Protein AF-A0A817C777-F1 (afdb_monomer_lite)

Radius of gyration: 18.27 Å; chains: 1; bounding box: 46×27×47 Å

Foldseek 3Di:
DDWFAALVCQLVVQLCQLVDCVNPVDDNVVSNVVSVVCSVVVSVVCVVVPGIDCVLVVVVVVVVVVVVVCCVVPVVDPPPPPPVVVNVVVVPDPDDD

Sequence (97 aa):
MGGPETTDEVFDFLNHFFSDKDIMPLQSQKSFYYSSSYSNYTRTIYKNCGGGSPIKMGTEKQGQGMIEILDQISPSTDMELFIPDILIMRKSLPGFL

Structure (mmCIF, N/CA/C/O backbone):
data_AF-A0A817C777-F1
#
_entry.id   AF-A0A817C777-F1
#
loop_
_atom_site.group_PDB
_atom_site.id
_atom_site.type_symbol
_atom_site.label_atom_id
_atom_site.label_alt_id
_atom_site.label_comp_id
_atom_site.label_asym_id
_atom_site.label_entity_id
_atom_site.label_seq_id
_atom_site.pdbx_PDB_ins_code
_atom_site.Cartn_x
_atom_site.Cartn_y
_atom_site.Cartn_z
_atom_site.occupancy
_atom_site.B_iso_or_equiv
_atom_site.auth_seq_id
_atom_site.auth_comp_id
_atom_site.auth_asym_id
_atom_site.auth_atom_id
_atom_site.pdbx_PDB_model_num
ATOM 1 N N . MET A 1 1 ? -2.477 7.574 2.272 1.00 90.62 1 MET A N 1
ATOM 2 C CA . MET A 1 1 ? -1.446 6.977 1.395 1.00 90.62 1 MET A CA 1
ATOM 3 C C . MET A 1 1 ? -1.537 5.463 1.345 1.00 90.62 1 MET A C 1
ATOM 5 O O . MET A 1 1 ? -1.606 4.937 0.246 1.00 90.62 1 MET A O 1
ATOM 9 N N . GLY A 1 2 ? -1.574 4.770 2.493 1.00 94.38 2 GLY A N 1
ATOM 10 C CA . GLY A 1 2 ? -1.614 3.304 2.512 1.00 94.38 2 GLY A CA 1
ATOM 11 C C . GLY A 1 2 ? -0.291 2.695 2.046 1.00 94.38 2 GLY A C 1
ATOM 12 O O . GLY A 1 2 ? 0.761 3.326 2.150 1.00 94.38 2 GLY A O 1
ATOM 13 N N . GLY A 1 3 ? -0.345 1.464 1.555 1.00 96.19 3 GLY A N 1
ATOM 14 C CA . GLY A 1 3 ? 0.784 0.777 0.942 1.00 96.19 3 GLY A CA 1
ATOM 15 C C . GLY A 1 3 ? 0.343 -0.579 0.391 1.00 96.19 3 GLY A C 1
ATOM 16 O O . GLY A 1 3 ? -0.688 -1.080 0.832 1.00 96.19 3 GLY A O 1
ATOM 17 N N . PRO A 1 4 ? 1.099 -1.153 -0.555 1.00 97.81 4 PRO A N 1
ATOM 18 C CA . PRO A 1 4 ? 0.761 -2.432 -1.166 1.00 97.81 4 PRO A CA 1
ATOM 19 C C . PRO A 1 4 ? 0.913 -3.557 -0.135 1.00 97.81 4 PRO A C 1
ATOM 21 O O . PRO A 1 4 ? 1.955 -3.649 0.516 1.00 97.81 4 PRO A O 1
ATOM 24 N N . GLU A 1 5 ? -0.106 -4.398 0.032 1.00 97.31 5 GLU A N 1
ATOM 25 C CA . GLU A 1 5 ? -0.079 -5.549 0.950 1.00 97.31 5 GLU A CA 1
ATOM 26 C C . GLU A 1 5 ? 0.801 -6.674 0.397 1.00 97.31 5 GLU A C 1
ATOM 28 O O . GLU A 1 5 ? 1.376 -7.456 1.154 1.00 97.31 5 GLU A O 1
ATOM 33 N N . THR A 1 6 ? 0.967 -6.707 -0.926 1.00 97.94 6 THR A N 1
ATOM 34 C CA . THR A 1 6 ? 1.812 -7.666 -1.638 1.00 97.94 6 THR A CA 1
ATOM 35 C C . THR A 1 6 ? 2.719 -6.973 -2.654 1.00 97.94 6 THR A C 1
ATOM 37 O O . THR A 1 6 ? 2.451 -5.869 -3.127 1.00 97.94 6 THR A O 1
ATOM 40 N N . THR A 1 7 ? 3.812 -7.623 -3.064 1.00 97.88 7 THR A N 1
ATOM 41 C CA . THR A 1 7 ? 4.699 -7.057 -4.098 1.00 97.88 7 THR A CA 1
ATOM 42 C C . THR A 1 7 ? 4.045 -6.919 -5.474 1.00 97.88 7 THR A C 1
ATOM 44 O O . THR A 1 7 ? 4.564 -6.187 -6.323 1.00 97.88 7 THR A O 1
ATOM 47 N N . ASP A 1 8 ? 2.931 -7.607 -5.711 1.00 97.75 8 ASP A N 1
ATOM 48 C CA . ASP A 1 8 ? 2.229 -7.579 -6.994 1.00 97.75 8 ASP A CA 1
ATOM 49 C C . ASP A 1 8 ? 1.436 -6.273 -7.163 1.00 97.75 8 ASP A C 1
ATOM 51 O O . ASP A 1 8 ? 1.396 -5.712 -8.257 1.00 97.75 8 ASP A O 1
ATOM 55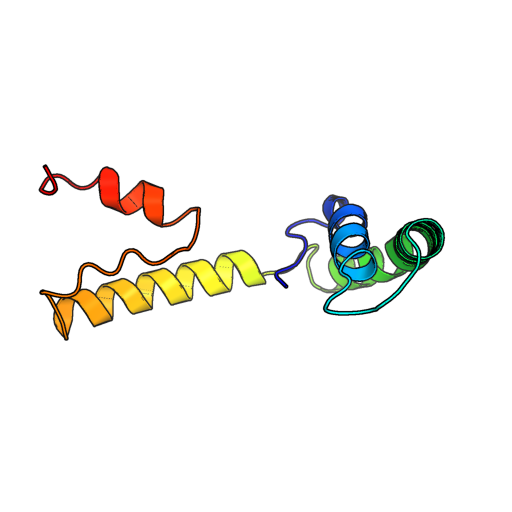 N N . GLU A 1 9 ? 0.967 -5.693 -6.057 1.00 98.00 9 GLU A N 1
ATOM 56 C CA . GLU A 1 9 ? 0.235 -4.418 -5.998 1.00 98.00 9 GLU A CA 1
ATOM 57 C C . GLU A 1 9 ? 1.131 -3.173 -6.116 1.00 98.00 9 GLU A C 1
ATOM 59 O O . GLU A 1 9 ? 0.642 -2.044 -6.189 1.00 98.00 9 GLU A O 1
ATOM 64 N N . VAL A 1 10 ? 2.461 -3.336 -6.135 1.00 98.25 10 VAL A N 1
ATOM 65 C CA . VAL A 1 10 ? 3.410 -2.205 -6.141 1.00 98.25 10 VAL A CA 1
ATOM 66 C C . VAL A 1 10 ? 3.192 -1.272 -7.330 1.00 98.25 10 VAL A C 1
ATOM 68 O O . VAL A 1 10 ? 3.321 -0.057 -7.180 1.00 98.25 10 VAL A O 1
ATOM 71 N N . PHE A 1 11 ? 2.875 -1.820 -8.505 1.00 98.12 11 PHE A N 1
ATOM 72 C CA . PHE A 1 11 ? 2.635 -0.992 -9.685 1.00 98.12 11 PHE A CA 1
ATOM 73 C C . PHE A 1 11 ? 1.404 -0.103 -9.491 1.00 98.12 11 PHE A C 1
ATOM 75 O O . PHE A 1 11 ? 1.496 1.105 -9.697 1.00 98.12 11 PHE A O 1
ATOM 82 N N . ASP A 1 12 ? 0.290 -0.681 -9.040 1.00 97.88 12 ASP A N 1
ATOM 83 C CA . ASP A 1 12 ? -0.965 0.044 -8.839 1.00 97.88 12 ASP A CA 1
ATOM 84 C C . ASP A 1 12 ? -0.824 1.104 -7.746 1.00 97.88 12 ASP A C 1
ATOM 86 O O . ASP A 1 12 ? -1.258 2.243 -7.922 1.00 97.88 12 ASP A O 1
ATOM 90 N N . PHE A 1 13 ? -0.129 0.775 -6.653 1.00 97.88 13 PHE A N 1
ATOM 91 C CA . PHE A 1 13 ? 0.214 1.738 -5.608 1.00 97.88 13 PHE A CA 1
ATOM 92 C C . PHE A 1 13 ? 0.988 2.943 -6.163 1.00 97.88 13 PHE A C 1
ATOM 94 O O . PHE A 1 13 ? 0.605 4.090 -5.922 1.00 97.88 13 PHE A O 1
ATOM 101 N N . LEU A 1 14 ? 2.057 2.705 -6.932 1.00 97.88 14 LEU A N 1
ATOM 102 C CA . LEU A 1 14 ? 2.846 3.786 -7.528 1.00 97.88 14 LEU A CA 1
ATOM 103 C C . LEU A 1 14 ? 2.043 4.570 -8.570 1.00 97.88 14 LEU A C 1
ATOM 105 O O . LEU A 1 14 ? 2.172 5.791 -8.637 1.00 97.88 14 LEU A O 1
ATOM 109 N N . ASN A 1 15 ? 1.192 3.898 -9.345 1.00 97.06 15 ASN A N 1
ATOM 110 C CA . ASN A 1 15 ? 0.353 4.543 -10.345 1.00 97.06 15 ASN A CA 1
ATOM 111 C C . ASN A 1 15 ? -0.658 5.498 -9.712 1.00 97.06 15 ASN A C 1
ATOM 113 O O . ASN A 1 15 ? -0.805 6.621 -10.198 1.00 97.06 15 ASN A O 1
ATOM 117 N N . HIS A 1 16 ? -1.285 5.111 -8.600 1.00 96.50 16 HIS A N 1
ATOM 118 C CA . HIS A 1 16 ? -2.114 6.022 -7.813 1.00 96.50 16 HIS A CA 1
ATOM 119 C C . HIS A 1 16 ? -1.284 7.173 -7.232 1.00 96.50 16 HIS A C 1
ATOM 121 O O . HIS A 1 16 ? -1.658 8.329 -7.400 1.00 96.50 16 HIS A O 1
ATOM 127 N N . PHE A 1 17 ? -0.118 6.881 -6.645 1.00 96.81 17 PHE A N 1
ATOM 128 C CA . PHE A 1 17 ? 0.765 7.890 -6.050 1.00 96.81 17 PHE A CA 1
ATOM 129 C C . PHE A 1 17 ? 1.233 8.962 -7.047 1.00 96.81 17 PHE A C 1
ATOM 131 O O . PHE A 1 17 ? 1.156 10.153 -6.763 1.00 96.81 17 PHE A O 1
ATOM 138 N N . PHE A 1 18 ? 1.717 8.564 -8.227 1.00 96.94 18 PHE A N 1
ATOM 139 C CA . PHE A 1 18 ? 2.228 9.503 -9.231 1.00 96.94 18 PHE A CA 1
ATOM 140 C C . PHE A 1 18 ? 1.126 10.198 -10.037 1.00 96.94 18 PHE A C 1
ATOM 142 O O . PHE A 1 18 ? 1.401 11.211 -10.686 1.00 96.94 18 PHE A O 1
ATOM 149 N N . SER A 1 19 ? -0.087 9.643 -10.070 1.00 96.06 19 SER A N 1
ATOM 150 C CA . SER A 1 19 ? -1.228 10.249 -10.773 1.00 96.06 19 SER A CA 1
ATOM 151 C C . SER A 1 19 ? -1.999 11.245 -9.905 1.00 96.06 19 SER A C 1
ATOM 153 O O . SER A 1 19 ? -2.778 12.034 -10.446 1.00 96.06 19 SER A O 1
ATOM 155 N N . ASP A 1 20 ? -1.763 11.230 -8.594 1.00 96.56 20 ASP A N 1
ATOM 156 C CA . ASP A 1 20 ? -2.356 12.151 -7.633 1.00 96.56 20 ASP A CA 1
ATOM 157 C C . ASP A 1 20 ? -1.827 13.584 -7.830 1.00 96.56 20 ASP A C 1
ATOM 159 O O . ASP A 1 20 ? -0.635 13.872 -7.676 1.00 96.56 20 ASP A O 1
ATOM 163 N N . LYS A 1 21 ? -2.744 14.492 -8.182 1.00 95.38 21 LYS A N 1
ATOM 164 C CA . LYS A 1 21 ? -2.459 15.901 -8.483 1.00 95.38 21 LYS A CA 1
ATOM 165 C C . LYS A 1 21 ? -2.237 16.750 -7.243 1.00 95.38 21 LYS A C 1
ATOM 167 O O . LYS A 1 21 ? -1.571 17.778 -7.359 1.00 95.38 21 LYS A O 1
ATOM 172 N N . ASP A 1 22 ? -2.763 16.318 -6.103 1.00 96.00 22 ASP A N 1
ATOM 173 C CA . ASP A 1 22 ? -2.578 16.995 -4.825 1.00 96.00 22 ASP A CA 1
ATOM 174 C C . ASP A 1 22 ? -1.182 16.693 -4.258 1.00 96.00 22 ASP A C 1
ATOM 176 O O . ASP A 1 22 ? -0.619 17.503 -3.522 1.00 96.00 22 ASP A O 1
ATOM 180 N N . ILE A 1 23 ? -0.580 15.564 -4.659 1.00 94.44 23 ILE A N 1
ATOM 181 C CA . ILE A 1 23 ? 0.804 15.202 -4.322 1.00 94.44 23 ILE A CA 1
ATOM 182 C C . ILE A 1 23 ? 1.795 15.817 -5.312 1.00 94.44 23 ILE A C 1
ATOM 184 O O . ILE A 1 23 ? 2.769 16.452 -4.902 1.00 94.44 23 ILE A O 1
ATOM 188 N N . MET A 1 24 ? 1.588 15.617 -6.620 1.00 93.56 24 MET A N 1
ATOM 189 C CA . MET A 1 24 ? 2.475 16.141 -7.662 1.00 93.56 24 MET A CA 1
ATOM 190 C C . MET A 1 24 ? 1.712 16.513 -8.946 1.00 93.56 24 MET A C 1
ATOM 192 O O . MET A 1 24 ? 0.983 15.694 -9.505 1.00 93.56 24 MET A O 1
ATOM 196 N N . PRO A 1 25 ? 1.965 17.692 -9.545 1.00 93.44 25 PRO A N 1
ATOM 197 C CA . PRO A 1 25 ? 1.288 18.125 -10.769 1.00 93.44 25 PRO A CA 1
ATOM 198 C C . PRO A 1 25 ? 1.906 17.511 -12.047 1.00 93.44 25 PRO A C 1
ATOM 200 O O . PRO A 1 25 ? 2.268 18.216 -12.990 1.00 93.44 25 PRO A O 1
ATOM 203 N N . LEU A 1 26 ? 2.052 16.183 -12.110 1.00 92.50 26 LEU A N 1
ATOM 204 C CA . LEU A 1 26 ? 2.601 15.470 -13.273 1.00 92.50 26 LEU A CA 1
ATOM 205 C C . LEU A 1 26 ? 1.548 15.250 -14.364 1.00 92.50 26 LEU A C 1
ATOM 207 O O . LEU A 1 26 ? 0.376 15.048 -14.078 1.00 92.50 26 LEU A O 1
ATOM 211 N N . GLN A 1 27 ? 1.941 15.242 -15.638 1.00 91.50 27 GLN A N 1
ATOM 212 C CA . GLN A 1 27 ? 1.057 14.798 -16.729 1.00 91.50 27 GLN A CA 1
ATOM 213 C C . GLN A 1 27 ? 0.859 13.274 -16.668 1.00 91.50 27 GLN A C 1
ATOM 215 O O . GLN A 1 27 ? 1.797 12.561 -16.322 1.00 91.50 27 GLN A O 1
ATOM 220 N N . SER A 1 28 ? -0.309 12.764 -17.073 1.00 89.69 28 SER A N 1
ATOM 221 C CA . SER A 1 28 ? -0.669 11.335 -16.952 1.00 89.69 28 SER A CA 1
ATOM 222 C C . SER A 1 28 ? 0.357 10.385 -17.580 1.00 89.69 28 SER A C 1
ATOM 224 O O . SER A 1 28 ? 0.729 9.380 -16.980 1.00 89.69 28 SER A O 1
ATOM 226 N N . GLN A 1 29 ? 0.891 10.735 -18.753 1.00 92.88 29 GLN A N 1
ATOM 227 C CA . GLN A 1 29 ? 1.921 9.938 -19.422 1.00 92.88 29 GLN A CA 1
ATOM 228 C C . GLN A 1 29 ? 3.222 9.854 -18.606 1.00 92.88 29 GLN A C 1
ATOM 230 O O . GLN A 1 29 ? 3.863 8.804 -18.571 1.00 92.88 29 GLN A O 1
ATOM 235 N N . LYS A 1 30 ? 3.596 10.936 -17.907 1.00 95.06 30 LYS A N 1
ATOM 236 C CA . LYS A 1 30 ? 4.759 10.952 -17.008 1.00 95.06 30 LYS A CA 1
ATOM 237 C C . LYS A 1 30 ? 4.490 10.125 -15.752 1.00 95.06 30 LYS A C 1
ATOM 239 O O . LYS A 1 30 ? 5.365 9.370 -15.342 1.00 95.06 30 LYS A O 1
ATOM 244 N N . SER A 1 31 ? 3.288 10.213 -15.182 1.00 94.50 31 SER A N 1
ATOM 245 C CA . SER A 1 31 ? 2.888 9.422 -14.012 1.00 94.50 31 SER A CA 1
ATOM 246 C C . SER A 1 31 ? 3.001 7.918 -14.273 1.00 94.50 31 SER A C 1
ATOM 248 O O . SER A 1 31 ? 3.647 7.202 -13.506 1.00 94.50 31 SER A O 1
ATOM 250 N N . PHE A 1 32 ? 2.475 7.446 -15.407 1.00 95.94 32 PHE A N 1
ATOM 251 C CA . PHE A 1 32 ? 2.592 6.042 -15.809 1.00 95.94 32 PHE A CA 1
ATOM 252 C C . PHE A 1 32 ? 4.052 5.620 -16.048 1.00 95.94 32 PHE A C 1
ATOM 254 O O . PHE A 1 32 ? 4.476 4.541 -15.620 1.00 95.94 32 PHE A O 1
ATOM 261 N N . TYR A 1 33 ? 4.843 6.481 -16.700 1.00 97.56 33 TYR A N 1
ATOM 262 C CA . TYR A 1 33 ? 6.262 6.226 -16.952 1.00 97.56 33 TYR A CA 1
ATOM 263 C C . TYR A 1 33 ? 7.051 6.032 -15.651 1.00 97.56 33 TYR A C 1
ATOM 265 O O . TYR A 1 33 ? 7.795 5.057 -15.521 1.00 97.56 33 TYR A O 1
ATOM 273 N N . TYR A 1 34 ? 6.873 6.920 -14.669 1.00 97.31 34 TYR A N 1
ATOM 274 C CA . TYR A 1 34 ? 7.544 6.796 -13.375 1.00 97.31 34 TYR A CA 1
AT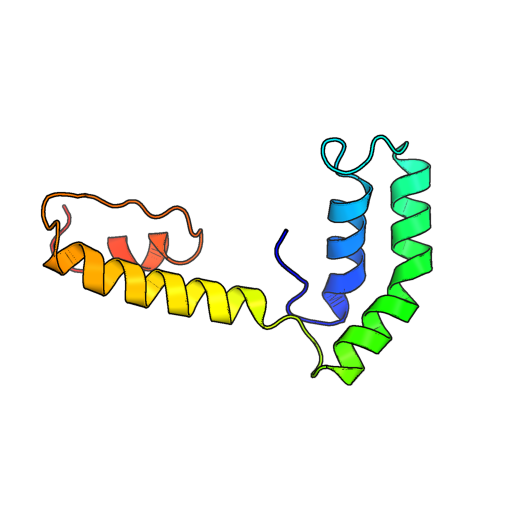OM 275 C C . TYR A 1 34 ? 7.080 5.557 -12.611 1.00 97.31 34 TYR A C 1
ATOM 277 O O . TYR A 1 34 ? 7.918 4.809 -12.111 1.00 97.31 34 TYR A O 1
ATOM 285 N N . SER A 1 35 ? 5.777 5.277 -12.598 1.00 96.94 35 SER A N 1
ATOM 286 C CA . SER A 1 35 ? 5.223 4.079 -11.952 1.00 96.94 35 SER A CA 1
ATOM 287 C C . SER A 1 35 ? 5.852 2.801 -12.503 1.00 96.94 35 SER A C 1
ATOM 289 O O . SER A 1 35 ? 6.336 1.961 -11.742 1.00 96.94 35 SER A O 1
ATOM 291 N N . SER A 1 36 ? 5.956 2.697 -13.829 1.00 97.19 36 SER A N 1
ATOM 292 C CA . SER A 1 36 ? 6.608 1.570 -14.506 1.00 97.19 36 SER A CA 1
ATOM 293 C C . SER A 1 36 ? 8.100 1.486 -14.171 1.00 97.19 36 SER A C 1
ATOM 295 O O . SER A 1 36 ? 8.603 0.416 -13.827 1.00 97.19 36 SER A O 1
ATOM 297 N N . SER A 1 37 ? 8.801 2.622 -14.224 1.00 97.69 37 SER A N 1
ATOM 298 C CA . SER A 1 37 ? 10.253 2.700 -14.019 1.00 97.69 37 SER A CA 1
ATOM 299 C C . SER A 1 37 ? 10.667 2.321 -12.595 1.00 97.69 37 SER A C 1
ATOM 301 O O . SER A 1 37 ? 11.636 1.587 -12.404 1.00 97.69 37 SER A O 1
ATOM 303 N N . TYR A 1 38 ? 9.924 2.781 -11.586 1.00 97.62 38 TYR A N 1
ATOM 304 C CA . TYR A 1 38 ? 10.247 2.532 -10.179 1.00 97.62 38 TYR A CA 1
ATOM 305 C C . TYR A 1 38 ? 9.727 1.189 -9.653 1.00 97.62 38 TYR A C 1
ATOM 307 O O . TYR A 1 38 ? 10.242 0.700 -8.649 1.00 97.62 38 TYR A O 1
ATOM 315 N N . SER A 1 39 ? 8.770 0.543 -10.330 1.00 97.75 39 SER A N 1
ATOM 316 C CA . SER A 1 39 ? 8.122 -0.681 -9.834 1.00 97.75 39 SER A CA 1
ATOM 317 C C . SER A 1 39 ? 9.100 -1.797 -9.459 1.00 97.75 39 SER A C 1
ATOM 319 O O . SER A 1 39 ? 8.978 -2.383 -8.387 1.00 97.75 39 SER A O 1
ATOM 321 N N . ASN A 1 40 ? 10.101 -2.093 -10.294 1.00 97.69 40 ASN A N 1
ATOM 322 C CA . ASN A 1 40 ? 11.046 -3.185 -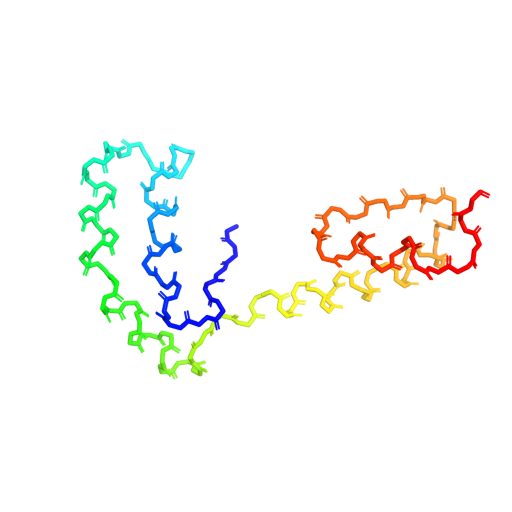10.012 1.00 97.69 40 ASN A CA 1
ATOM 323 C C . ASN A 1 40 ? 11.935 -2.902 -8.794 1.00 97.69 40 ASN A C 1
ATOM 325 O O . ASN A 1 40 ? 12.179 -3.792 -7.974 1.00 97.69 40 ASN A O 1
ATOM 329 N N . TYR A 1 41 ? 12.380 -1.654 -8.658 1.00 98.12 41 TYR A N 1
ATOM 330 C CA . TYR A 1 41 ? 13.162 -1.219 -7.508 1.00 98.12 41 TYR A CA 1
ATOM 331 C C . TYR A 1 41 ? 12.321 -1.281 -6.226 1.00 98.12 41 TYR A C 1
ATOM 333 O O . TYR A 1 41 ? 12.711 -1.931 -5.257 1.00 98.12 41 TYR A O 1
ATOM 341 N N . THR A 1 42 ? 11.114 -0.712 -6.253 1.00 97.81 42 THR A N 1
ATOM 342 C CA . THR A 1 42 ? 10.195 -0.699 -5.110 1.00 97.81 42 THR A CA 1
ATOM 343 C C . THR A 1 42 ? 9.762 -2.108 -4.694 1.00 97.81 42 THR A C 1
ATOM 345 O O . THR A 1 42 ? 9.731 -2.405 -3.502 1.00 97.81 42 THR A O 1
ATOM 348 N N . ARG A 1 43 ? 9.518 -3.028 -5.641 1.00 98.38 43 ARG A N 1
ATOM 349 C CA . ARG A 1 43 ? 9.260 -4.446 -5.324 1.00 98.38 43 ARG A CA 1
ATOM 350 C C . ARG A 1 43 ? 10.408 -5.079 -4.554 1.00 98.38 43 ARG A C 1
ATOM 352 O O . ARG A 1 43 ? 10.157 -5.823 -3.615 1.00 98.38 43 ARG A O 1
ATOM 359 N N . THR A 1 44 ? 11.651 -4.798 -4.939 1.00 98.19 44 THR A N 1
ATOM 360 C CA . THR A 1 44 ? 12.830 -5.325 -4.236 1.00 98.19 44 THR A CA 1
ATOM 361 C C . THR A 1 44 ? 12.877 -4.829 -2.792 1.00 98.19 44 THR A C 1
ATOM 363 O O . THR A 1 44 ? 13.127 -5.625 -1.891 1.00 98.19 44 THR A O 1
ATOM 366 N N . ILE A 1 45 ? 12.558 -3.552 -2.554 1.00 98.12 45 ILE A N 1
ATOM 367 C CA . ILE A 1 45 ? 12.453 -3.002 -1.195 1.00 98.12 45 ILE A CA 1
ATOM 368 C C . ILE A 1 45 ? 11.390 -3.758 -0.392 1.00 98.12 45 ILE A C 1
ATOM 370 O O . ILE A 1 45 ? 11.703 -4.283 0.674 1.00 98.12 45 ILE A O 1
ATOM 374 N N . TYR A 1 46 ? 10.165 -3.882 -0.915 1.00 98.12 46 TYR A N 1
ATOM 375 C CA . TYR A 1 46 ? 9.101 -4.599 -0.207 1.00 98.12 46 TYR A CA 1
ATOM 376 C C . TYR A 1 46 ? 9.458 -6.066 0.044 1.00 98.12 46 TYR A C 1
ATOM 378 O O . TYR A 1 46 ? 9.261 -6.539 1.158 1.00 98.12 46 TYR A O 1
ATOM 386 N N . LYS A 1 47 ? 10.059 -6.771 -0.926 1.00 98.06 47 LYS A N 1
ATOM 387 C CA . LYS A 1 47 ? 10.550 -8.151 -0.743 1.00 98.06 47 LYS A CA 1
ATOM 388 C C . LYS A 1 47 ? 11.550 -8.256 0.406 1.00 98.06 47 LYS A C 1
ATOM 390 O O . LYS A 1 47 ? 11.404 -9.135 1.250 1.00 98.06 47 LYS A O 1
ATOM 395 N N . ASN A 1 48 ? 12.513 -7.338 0.477 1.00 98.06 48 ASN A N 1
ATOM 396 C CA . ASN A 1 48 ? 13.519 -7.320 1.541 1.00 98.06 48 ASN A CA 1
ATOM 397 C C . ASN A 1 48 ? 12.923 -7.002 2.922 1.00 98.06 48 ASN A C 1
ATOM 399 O O . ASN A 1 48 ? 13.501 -7.378 3.938 1.00 98.06 48 ASN A O 1
ATOM 403 N N . CYS A 1 49 ? 11.765 -6.340 2.964 1.00 95.50 49 CYS A N 1
ATOM 404 C CA . CYS A 1 49 ? 11.049 -5.991 4.190 1.00 95.50 49 CYS A CA 1
ATOM 405 C C . CYS A 1 49 ? 9.916 -6.967 4.556 1.00 95.50 49 CYS A C 1
ATOM 407 O O . CYS A 1 49 ? 9.113 -6.648 5.428 1.00 95.50 49 CYS A O 1
ATOM 409 N N . GLY A 1 50 ? 9.839 -8.146 3.927 1.00 96.19 50 GLY A N 1
ATOM 410 C CA . GLY A 1 50 ? 8.835 -9.169 4.259 1.00 96.19 50 GLY A CA 1
ATOM 411 C C . GLY A 1 50 ? 7.695 -9.324 3.248 1.00 96.19 50 GLY A C 1
ATOM 412 O O . GLY A 1 50 ? 6.756 -10.066 3.507 1.00 96.19 50 GLY A O 1
ATOM 413 N N . GLY A 1 51 ? 7.784 -8.679 2.084 1.00 97.19 51 GLY A N 1
ATOM 414 C CA . GLY A 1 51 ? 6.903 -8.921 0.935 1.00 97.19 51 GLY A CA 1
ATOM 415 C C . GLY A 1 51 ? 5.702 -7.985 0.800 1.00 97.19 51 GLY A C 1
ATOM 416 O O . GLY A 1 51 ? 4.949 -8.138 -0.158 1.00 97.19 51 GLY A O 1
ATOM 417 N N . GLY A 1 52 ? 5.544 -7.003 1.690 1.00 97.12 52 GLY A N 1
ATOM 418 C CA . GLY A 1 52 ? 4.396 -6.097 1.686 1.00 97.12 52 GLY A CA 1
ATOM 419 C C . GLY A 1 52 ? 4.449 -5.041 2.786 1.00 97.12 52 GLY A C 1
ATOM 420 O O . GLY A 1 52 ? 5.336 -5.047 3.640 1.00 97.12 52 GLY A O 1
ATOM 421 N N . SER A 1 53 ? 3.510 -4.103 2.744 1.00 97.62 53 SER A N 1
ATOM 422 C CA . SER A 1 53 ? 3.331 -3.060 3.749 1.00 97.62 53 SER A CA 1
ATOM 423 C C . SER A 1 53 ? 2.443 -3.561 4.895 1.00 97.62 53 SER A C 1
ATOM 425 O O . SER A 1 53 ? 1.295 -3.924 4.648 1.00 97.62 53 SER A O 1
ATOM 427 N N . PRO A 1 54 ? 2.882 -3.493 6.165 1.00 96.31 54 PRO A N 1
ATOM 428 C CA . PRO A 1 54 ? 2.052 -3.879 7.310 1.00 96.31 54 PRO A CA 1
ATOM 429 C C . PRO A 1 54 ? 1.030 -2.797 7.703 1.00 96.31 54 PRO A C 1
ATOM 431 O O . PRO A 1 54 ? 0.371 -2.919 8.737 1.00 96.31 54 PRO A O 1
ATOM 434 N N . ILE A 1 55 ? 0.932 -1.703 6.936 1.00 96.44 55 ILE A N 1
ATOM 435 C CA . ILE A 1 55 ? 0.189 -0.508 7.344 1.00 96.44 55 ILE A CA 1
ATOM 436 C C . ILE A 1 55 ? -1.305 -0.778 7.516 1.00 96.44 55 ILE A C 1
ATOM 438 O O . ILE A 1 55 ? -1.868 -0.307 8.495 1.00 96.44 55 ILE A O 1
ATOM 442 N N . LYS A 1 56 ? -1.930 -1.576 6.635 1.00 93.25 56 LYS A N 1
ATOM 443 C CA . LYS A 1 56 ? -3.362 -1.895 6.730 1.00 93.25 56 LYS A CA 1
ATOM 444 C C . LYS A 1 56 ? -3.665 -2.623 8.040 1.00 93.25 56 LYS A C 1
ATOM 446 O O . LYS A 1 56 ? -4.406 -2.100 8.864 1.00 93.25 56 LYS A O 1
ATOM 451 N N . MET A 1 57 ? -2.973 -3.736 8.283 1.00 94.12 57 MET A N 1
ATOM 452 C CA . MET A 1 57 ? -3.067 -4.506 9.527 1.00 94.12 57 MET A CA 1
ATOM 453 C C . MET A 1 57 ? -2.833 -3.630 10.771 1.00 94.12 57 MET A C 1
ATOM 455 O O . MET A 1 57 ? -3.562 -3.725 11.758 1.00 94.12 57 MET A O 1
ATOM 459 N N . GLY A 1 58 ? -1.805 -2.774 10.745 1.00 94.81 58 GLY A N 1
ATOM 460 C CA . GLY A 1 58 ? -1.498 -1.871 11.854 1.00 94.81 58 GLY A CA 1
ATOM 461 C C . GLY A 1 58 ? -2.615 -0.858 12.111 1.00 94.81 58 GLY A C 1
ATOM 462 O O . GLY A 1 58 ? -3.047 -0.702 13.252 1.00 94.81 58 GLY A O 1
ATOM 463 N N . THR A 1 59 ? -3.105 -0.207 11.056 1.00 93.06 59 THR A N 1
ATOM 464 C CA . THR A 1 59 ? -4.189 0.777 11.126 1.00 93.06 59 THR A CA 1
ATOM 465 C C . THR A 1 59 ? -5.505 0.146 11.571 1.00 93.06 59 THR A C 1
ATOM 467 O O . THR A 1 59 ? -6.190 0.731 12.402 1.00 93.06 59 THR A O 1
ATOM 470 N N . GLU A 1 60 ? -5.843 -1.055 11.103 1.00 91.75 60 GLU A N 1
ATOM 471 C CA . GLU A 1 60 ? -7.038 -1.788 11.542 1.00 91.75 60 GLU A CA 1
ATOM 472 C C . GLU A 1 60 ? -6.970 -2.135 13.027 1.00 91.75 60 GLU A C 1
ATOM 474 O O . GLU A 1 60 ? -7.901 -1.846 13.775 1.00 91.75 60 GLU A O 1
ATOM 479 N N . LYS A 1 61 ? -5.837 -2.681 13.485 1.00 93.12 61 LYS A N 1
ATOM 480 C CA . LYS A 1 61 ? -5.639 -3.012 14.901 1.00 93.12 61 LYS A CA 1
ATOM 481 C C . LYS A 1 61 ? -5.722 -1.773 15.793 1.00 93.12 61 LYS A C 1
ATOM 483 O O . LYS A 1 61 ? -6.305 -1.826 16.873 1.00 93.12 61 LYS A O 1
ATOM 488 N N . GLN A 1 62 ? -5.131 -0.666 15.349 1.00 93.19 62 GLN A N 1
ATOM 489 C CA . GLN A 1 62 ? -5.212 0.615 16.052 1.00 93.19 62 GLN A CA 1
ATOM 490 C C . GLN A 1 62 ? -6.644 1.157 16.067 1.00 93.19 62 GLN A C 1
ATOM 492 O O . GLN A 1 62 ? -7.110 1.589 17.118 1.00 93.19 62 GLN A O 1
ATOM 497 N N . GLY A 1 63 ? -7.351 1.095 14.937 1.00 89.06 63 GLY A N 1
ATOM 498 C CA . GLY A 1 63 ? -8.743 1.523 14.819 1.00 89.06 63 GLY A CA 1
ATOM 499 C C . GLY A 1 63 ? -9.670 0.732 15.737 1.00 89.06 63 GLY A C 1
ATOM 500 O O . GLY A 1 63 ? -10.478 1.329 16.440 1.00 89.06 63 GLY A O 1
ATOM 501 N N . GLN A 1 64 ? -9.491 -0.588 15.807 1.00 88.06 64 GLN A N 1
ATOM 502 C CA . GLN A 1 64 ? -10.268 -1.454 16.691 1.00 88.06 64 GLN A CA 1
ATOM 503 C C . GLN A 1 64 ? -10.056 -1.107 18.171 1.00 88.06 64 GLN A C 1
ATOM 505 O O . GLN A 1 64 ? -11.023 -0.873 18.892 1.00 88.06 64 GLN A O 1
ATOM 510 N N . GLY A 1 65 ? -8.800 -0.989 18.617 1.00 90.06 65 GLY A N 1
ATOM 511 C CA . GLY A 1 65 ? -8.511 -0.605 20.004 1.00 90.06 65 GLY A CA 1
ATOM 512 C C . GLY A 1 65 ? -9.012 0.802 20.344 1.00 90.06 65 GLY A C 1
ATOM 513 O O . GLY A 1 65 ? -9.440 1.067 21.464 1.00 90.06 65 GLY A O 1
ATOM 514 N N . MET A 1 66 ? -8.999 1.708 19.367 1.00 90.50 66 MET A N 1
ATOM 515 C CA . MET A 1 66 ? -9.540 3.051 19.528 1.00 90.50 66 MET A CA 1
ATOM 516 C C . MET A 1 66 ? -11.064 3.035 19.728 1.00 90.50 66 MET A C 1
ATOM 518 O O . MET A 1 66 ? -11.552 3.732 20.616 1.00 90.50 66 MET A O 1
ATOM 522 N N . ILE A 1 67 ? -11.803 2.233 18.954 1.00 86.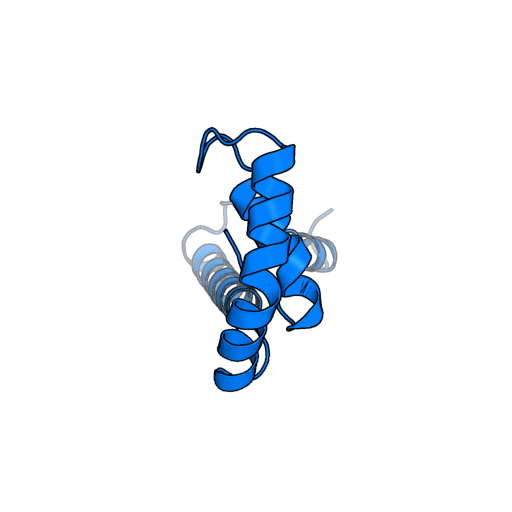19 67 ILE A N 1
ATOM 523 C CA . ILE A 1 67 ? -13.260 2.070 19.104 1.00 86.19 67 ILE A CA 1
ATOM 524 C C . ILE A 1 67 ? -13.599 1.531 20.497 1.00 86.19 67 ILE A C 1
ATOM 526 O O . ILE A 1 67 ? -14.404 2.136 21.196 1.00 86.19 67 ILE A O 1
ATOM 530 N N . GLU A 1 68 ? -12.914 0.477 20.949 1.00 86.94 68 GLU A N 1
ATOM 531 C CA . GLU A 1 68 ? -13.146 -0.129 22.270 1.00 86.94 68 GLU A CA 1
ATOM 532 C C . GLU A 1 68 ? -12.970 0.863 23.427 1.00 86.94 68 GLU A C 1
ATOM 534 O O . GLU A 1 68 ? -13.726 0.838 24.400 1.00 86.94 68 GLU A O 1
ATOM 539 N N . ILE A 1 69 ? -11.972 1.746 23.334 1.00 90.25 69 ILE A N 1
ATOM 540 C CA . ILE A 1 69 ? -11.750 2.800 24.330 1.00 90.25 69 ILE A CA 1
ATOM 541 C C . ILE A 1 69 ? -12.856 3.852 24.242 1.00 90.25 69 ILE A C 1
ATOM 543 O O . ILE A 1 69 ? -13.360 4.309 25.268 1.00 90.25 69 ILE A O 1
ATOM 547 N N . LEU A 1 70 ? -13.235 4.250 23.028 1.00 85.44 70 LEU A N 1
ATOM 548 C CA . LEU A 1 70 ? -14.200 5.323 22.811 1.00 85.44 70 LEU A CA 1
ATOM 549 C C . LEU A 1 70 ? -15.621 4.940 23.222 1.00 85.44 70 LEU A C 1
ATOM 551 O O . LEU A 1 70 ? -16.306 5.778 23.807 1.00 85.44 70 LEU A O 1
ATOM 555 N N . ASP A 1 71 ? -16.002 3.675 23.058 1.00 83.62 71 ASP A N 1
ATOM 556 C CA . ASP A 1 71 ? -17.259 3.132 23.581 1.00 83.62 71 ASP A CA 1
ATOM 557 C C . ASP A 1 71 ? -17.344 3.246 25.115 1.00 83.62 71 ASP A C 1
ATOM 559 O O . ASP A 1 71 ? -18.429 3.419 25.672 1.00 83.62 71 ASP A O 1
ATOM 563 N N . GLN A 1 72 ? -16.205 3.202 25.818 1.00 86.56 72 GLN A N 1
ATOM 564 C CA . GLN A 1 72 ? -16.156 3.355 27.276 1.00 86.56 72 GLN A CA 1
ATOM 565 C C . GLN A 1 72 ? -16.194 4.820 27.715 1.00 86.56 72 GLN A C 1
ATOM 567 O O . GLN A 1 72 ? -16.865 5.153 28.693 1.00 86.56 72 GLN A O 1
ATOM 572 N N . ILE A 1 73 ? -15.452 5.698 27.031 1.00 90.56 73 ILE A N 1
ATOM 573 C CA . ILE A 1 73 ? -15.296 7.097 27.462 1.00 90.56 73 ILE A CA 1
ATOM 574 C C . ILE A 1 73 ? -16.371 8.032 26.902 1.00 90.56 73 ILE A C 1
ATOM 576 O O . ILE A 1 73 ? -16.565 9.117 27.447 1.00 90.56 73 ILE A O 1
ATOM 580 N N . SER A 1 74 ? -17.062 7.640 25.829 1.00 82.56 74 SER A N 1
ATOM 581 C CA . SER A 1 74 ? -18.078 8.463 25.170 1.00 82.56 74 SER A CA 1
ATOM 582 C C . SER A 1 74 ? -19.176 7.608 24.507 1.00 82.56 74 SER A C 1
ATOM 584 O O . SER A 1 74 ? -19.331 7.634 23.286 1.00 82.56 74 SER A O 1
ATOM 586 N N . PRO A 1 75 ? -19.988 6.876 25.297 1.00 70.31 75 PRO A N 1
ATOM 587 C CA . PRO A 1 75 ? -20.957 5.885 24.803 1.00 70.31 75 PRO A CA 1
ATOM 588 C C . PRO A 1 75 ? -22.091 6.457 23.936 1.00 70.31 75 PRO A C 1
ATOM 590 O O . PRO A 1 75 ? -22.782 5.711 23.254 1.00 70.31 75 PRO A O 1
ATOM 593 N N . SER A 1 76 ? -22.312 7.775 23.956 1.00 67.38 76 SER A N 1
ATOM 594 C CA . SER A 1 76 ? -23.268 8.459 23.073 1.00 67.38 76 SER A CA 1
ATOM 595 C C . SER A 1 76 ? -22.676 8.835 21.713 1.00 67.38 76 SER A C 1
ATOM 597 O O . SER A 1 76 ? -23.381 9.380 20.863 1.00 67.38 76 SER A O 1
ATOM 599 N N . THR A 1 77 ? -21.378 8.602 21.509 1.00 59.16 77 THR A N 1
ATOM 600 C CA . THR A 1 77 ? -20.718 8.904 20.243 1.00 59.16 77 THR A CA 1
ATOM 601 C C . THR A 1 77 ? -20.911 7.714 19.324 1.00 59.16 77 THR A C 1
ATOM 603 O O . THR A 1 77 ? -20.165 6.743 19.394 1.00 59.16 77 THR A O 1
ATOM 606 N N . ASP A 1 78 ? -21.894 7.800 18.430 1.00 56.66 78 ASP A N 1
ATOM 607 C CA . ASP A 1 78 ? -21.941 6.937 17.255 1.00 56.66 78 ASP A CA 1
ATOM 608 C C . ASP A 1 78 ? -20.741 7.275 16.367 1.00 56.66 78 ASP A C 1
ATOM 610 O O . ASP A 1 78 ? -20.835 8.044 15.412 1.00 56.66 78 ASP A O 1
ATOM 614 N N . MET A 1 79 ? -19.570 6.725 16.690 1.00 55.28 79 MET A N 1
ATOM 615 C CA . MET A 1 79 ? -18.439 6.814 15.783 1.00 55.28 79 MET A CA 1
ATOM 616 C C . MET A 1 79 ? -18.639 5.827 14.655 1.00 55.28 79 MET A C 1
ATOM 618 O O . MET A 1 79 ? -18.337 4.636 14.737 1.00 55.28 79 MET A O 1
ATOM 622 N N . GLU A 1 80 ? -19.167 6.353 13.566 1.00 53.16 80 GLU A N 1
ATOM 623 C CA . GLU A 1 80 ? -19.017 5.757 12.257 1.00 53.16 80 GLU A CA 1
ATOM 624 C C . GLU A 1 80 ? -17.576 6.024 11.799 1.00 53.16 80 GLU A C 1
ATOM 626 O O . GLU A 1 80 ? -17.266 6.998 11.113 1.00 53.16 80 GLU A O 1
ATOM 631 N N . LEU A 1 81 ? -16.641 5.208 12.292 1.00 53.16 81 LEU A N 1
ATOM 632 C CA . LEU A 1 81 ? -15.242 5.324 11.912 1.00 53.16 81 LEU A CA 1
ATOM 633 C C . LEU A 1 81 ? -15.094 4.842 10.464 1.00 53.16 81 LEU A C 1
ATOM 635 O O . LEU A 1 81 ? -15.275 3.658 10.179 1.00 53.16 81 LEU A O 1
ATOM 639 N N . PHE A 1 82 ? -14.781 5.756 9.545 1.00 48.00 82 PHE A N 1
ATOM 640 C CA . PHE A 1 82 ? -14.602 5.459 8.122 1.00 48.00 82 PHE A CA 1
ATOM 641 C C . PHE A 1 82 ? -13.276 4.714 7.881 1.00 48.00 82 PHE A C 1
ATOM 643 O O . PHE A 1 82 ? -12.304 5.258 7.364 1.00 48.00 82 PHE A O 1
ATOM 650 N N . ILE A 1 83 ? -13.233 3.450 8.292 1.00 53.22 83 ILE A N 1
ATOM 651 C CA . ILE A 1 83 ? -12.318 2.435 7.775 1.00 53.22 83 ILE A CA 1
ATOM 652 C C . ILE A 1 83 ? -13.226 1.458 7.010 1.00 53.22 83 ILE A C 1
ATOM 654 O O . ILE A 1 83 ? -14.101 0.861 7.643 1.00 53.22 83 ILE A O 1
ATOM 658 N N . PRO A 1 84 ? -13.082 1.308 5.679 1.00 52.84 84 PRO A N 1
ATOM 659 C CA . PRO A 1 84 ? -14.031 0.559 4.846 1.00 52.84 84 PRO A CA 1
ATOM 660 C C . PRO A 1 84 ? -14.348 -0.851 5.368 1.00 52.84 84 PRO A C 1
ATOM 662 O O . PRO A 1 84 ? -15.497 -1.284 5.304 1.00 52.84 84 PRO A O 1
ATOM 665 N N . ASP A 1 85 ? -13.355 -1.516 5.964 1.00 50.28 85 ASP A N 1
ATOM 666 C CA . ASP A 1 85 ? -13.472 -2.891 6.456 1.00 50.28 85 ASP A CA 1
ATOM 667 C C . ASP A 1 85 ? -14.007 -2.987 7.908 1.00 50.28 85 ASP A C 1
ATOM 669 O O . ASP A 1 85 ? -14.521 -4.030 8.308 1.00 50.28 85 ASP A O 1
ATOM 673 N N . ILE A 1 86 ? -13.992 -1.898 8.693 1.00 48.91 86 ILE A N 1
ATOM 674 C CA . ILE A 1 86 ? -14.543 -1.872 10.069 1.00 48.91 86 ILE A CA 1
ATOM 675 C C . ILE A 1 86 ? -16.059 -1.634 10.065 1.00 48.91 86 ILE A C 1
ATOM 677 O O . ILE A 1 86 ? -16.779 -2.151 10.924 1.00 48.91 86 ILE A O 1
ATOM 681 N N . LEU A 1 87 ? -16.578 -0.912 9.066 1.00 47.72 87 LEU A N 1
ATOM 682 C CA . LEU A 1 87 ? -18.012 -0.626 8.945 1.00 47.72 87 LEU A CA 1
ATOM 683 C C . LEU A 1 87 ? -18.860 -1.913 8.849 1.00 47.72 87 LEU A C 1
ATOM 685 O O . LEU A 1 87 ? -19.999 -1.951 9.321 1.00 47.72 87 LEU A O 1
ATOM 689 N N . ILE A 1 88 ? -18.294 -2.984 8.276 1.00 48.50 88 ILE A N 1
ATOM 690 C CA . ILE A 1 88 ? -18.957 -4.287 8.123 1.00 48.50 88 ILE A CA 1
ATOM 691 C C . ILE A 1 88 ? -19.131 -4.990 9.479 1.00 48.50 88 ILE A C 1
ATOM 693 O O . ILE A 1 88 ? -20.179 -5.594 9.712 1.00 48.50 88 ILE A O 1
ATOM 697 N N . MET A 1 89 ? -18.173 -4.870 10.409 1.00 46.44 89 MET A N 1
ATOM 698 C CA . MET A 1 89 ? -18.292 -5.505 11.729 1.00 46.44 89 MET A CA 1
ATOM 699 C C . MET A 1 89 ? -19.444 -4.916 12.548 1.00 46.44 89 MET A C 1
ATOM 701 O O . MET A 1 89 ? -20.211 -5.667 13.154 1.00 46.44 89 MET A O 1
ATOM 705 N N . ARG A 1 90 ? -19.632 -3.592 12.519 1.00 51.66 90 ARG A N 1
ATOM 706 C CA . ARG A 1 90 ? -20.628 -2.921 13.368 1.00 51.66 90 ARG A CA 1
ATOM 707 C C . ARG A 1 90 ? -22.078 -3.312 13.042 1.00 51.66 90 ARG A C 1
ATOM 709 O O . ARG A 1 90 ? -22.874 -3.478 13.959 1.00 51.66 90 ARG A O 1
ATOM 716 N N . LYS A 1 91 ? -22.422 -3.541 11.766 1.00 51.03 91 LYS A N 1
ATOM 717 C CA . LYS A 1 91 ? -23.777 -3.983 11.352 1.00 51.03 91 LYS A CA 1
ATOM 718 C C . LYS A 1 91 ? -24.087 -5.453 11.660 1.00 51.03 91 LYS A C 1
ATOM 720 O O . LYS A 1 91 ? -25.231 -5.870 11.516 1.00 51.03 91 LYS A O 1
ATOM 725 N N . SER A 1 92 ? -23.087 -6.241 12.052 1.00 43.59 92 SER A N 1
ATOM 726 C CA . SER A 1 92 ? -23.252 -7.667 12.369 1.00 43.59 92 SER A CA 1
ATOM 727 C C . SER A 1 92 ? -23.485 -7.949 13.859 1.00 43.59 92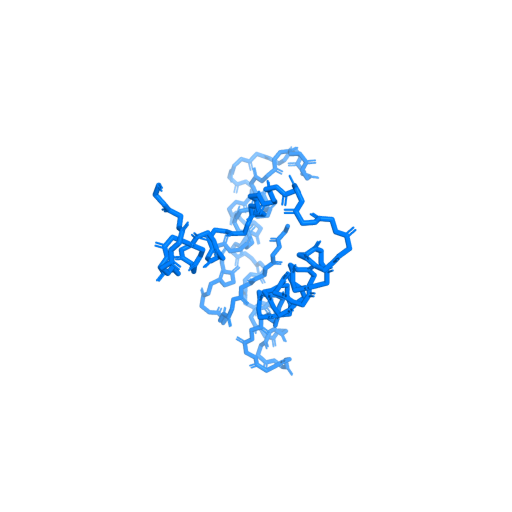 SER A C 1
ATOM 729 O O . SER A 1 92 ? -23.787 -9.085 14.225 1.00 43.59 92 SER A O 1
ATOM 731 N N . LEU A 1 93 ? -23.378 -6.929 14.721 1.00 43.88 93 LEU A N 1
ATOM 732 C CA . LEU A 1 93 ? -23.620 -7.056 16.156 1.00 43.88 93 LEU A CA 1
ATOM 733 C C . LEU A 1 93 ? -25.121 -6.899 16.472 1.00 43.88 93 LEU A C 1
ATOM 735 O O . LEU A 1 93 ? -25.744 -5.924 16.043 1.00 43.88 93 LEU A O 1
ATOM 739 N N . PRO A 1 94 ? -25.729 -7.835 17.225 1.00 38.59 94 PRO A N 1
ATOM 740 C CA . PRO A 1 94 ? -27.142 -7.761 17.576 1.00 38.59 94 PRO A CA 1
ATOM 741 C C . PRO A 1 94 ? -27.380 -6.602 18.554 1.00 38.59 94 PRO A C 1
ATOM 743 O O . PRO A 1 94 ? -26.856 -6.611 19.665 1.00 38.59 94 PRO A O 1
ATOM 746 N N . GLY A 1 95 ? -28.173 -5.609 18.140 1.00 53.03 95 GLY A N 1
ATOM 747 C CA . GLY A 1 95 ? -28.546 -4.459 18.978 1.00 53.03 95 GLY A CA 1
ATOM 748 C C . GLY A 1 95 ? -28.685 -3.118 18.250 1.00 53.03 95 GLY A C 1
ATOM 749 O O . GLY A 1 95 ? -29.171 -2.171 18.855 1.00 53.03 95 GLY A O 1
ATOM 750 N N . PHE A 1 96 ? -28.302 -3.032 16.973 1.00 50.12 96 PHE A N 1
ATOM 751 C CA . PHE A 1 96 ? -28.495 -1.841 16.136 1.00 50.12 96 PHE A CA 1
ATOM 752 C C . PHE A 1 96 ? -29.538 -2.113 15.033 1.00 50.12 96 PHE A C 1
ATOM 754 O O . PHE A 1 96 ? -29.189 -2.4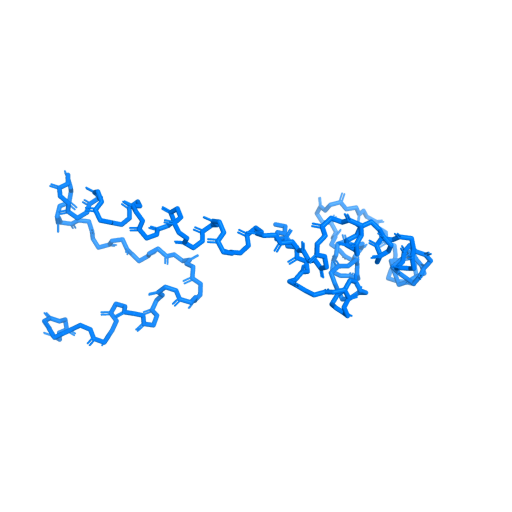42 13.900 1.00 50.12 96 PHE A O 1
ATOM 761 N N . LEU A 1 97 ? -30.822 -2.003 15.391 1.00 40.88 97 LEU A N 1
ATOM 762 C CA . LEU A 1 97 ? -31.967 -1.750 14.502 1.00 40.88 97 LEU A CA 1
ATOM 763 C C . LEU A 1 97 ? -32.909 -0.767 15.201 1.00 40.88 97 LEU A C 1
ATOM 765 O O . LEU A 1 97 ? -33.159 -0.981 16.408 1.00 40.88 97 LEU A O 1
#

pLDDT: mean 84.44, std 19.02, range [38.59, 98.38]

Secondary structure (DSSP, 8-state):
----SSGGGHHHHHHHHHH-TTT----HHHHHHHHHHHHHHHHHHHHHTTSS-THHHHHHHHHHHHHHHHHHH-TT-------TTHHHHHTTSTT--